Protein AF-H2XM19-F1 (afdb_monomer_lite)

InterPro domains:
  IPR018486 Hemopexin, conserved site [PS00024] (32-47)
  IPR018487 Hemopexin-like repeats [PF00045] (43-85)
  IPR018487 Hemopexin-like repeats [PS51642] (40-86)
  IPR018487 Hemopexin-like repeats [SM00120] (1-41)
  IPR018487 Hemopexin-like repeats [SM00120] (43-86)
  IPR036375 Hemopexin-like domain superfamily [G3DSA:2.110.10.10] (1-111)
  IPR036375 Hemopexin-like domain superfamily [SSF50923] (5-111)

Sequence (111 aa):
MLKFGDEIFIFLESQFWRWNIVTGSKSGPYPINSQWPDLPDSIDAVYRKPNDGPLVFFKGTRYWMFSGERLMAGYPKQVSTLGLPADANFKMDAALNWLRSKNRKRTYFFV

pLDDT: mean 89.28, std 9.4, range [58.78, 97.81]

Organism: Ciona intestinalis (NCBI:txid7719)

Radius of gyration: 14.06 Å; chains: 1; bounding box: 34×31×36 Å

Foldseek 3Di:
DEDAPQWDWDFDQQFIKIARNVVRDIDDRDGPCVQQVPDPSGFQEWYADPPNHWIWTHDQQWIWTGPRNHTDPPDTDGCVVVVDDRDRPGGWNYWYWDPPDPPDIDIDTDD

Secondary structure (DSSP, 8-state):
-EEETTEEEEEETTEEEEEETTT--EEEEEEHHHH-TTS-S--SEEEEPTTT--EEEEETTEEEEEETTEEPTT-SEEGGGGT----TT---SEEEEEEEETTEEEEEEE-

Structure (mmCIF, N/CA/C/O backbone):
data_AF-H2XM19-F1
#
_entry.id   AF-H2XM19-F1
#
loop_
_atom_site.group_PDB
_atom_site.id
_atom_site.type_symbol
_atom_site.label_atom_id
_atom_site.label_alt_id
_atom_site.label_comp_id
_atom_site.label_asym_id
_atom_site.label_entity_id
_atom_site.label_seq_id
_atom_site.pdbx_PDB_ins_code
_atom_site.Cartn_x
_atom_site.Cartn_y
_atom_site.Cartn_z
_atom_site.occupancy
_atom_site.B_iso_or_equiv
_atom_site.auth_seq_id
_atom_site.auth_comp_id
_atom_site.auth_asym_id
_atom_site.auth_atom_id
_atom_site.pdbx_PDB_model_num
ATOM 1 N N . MET A 1 1 ? -0.728 4.943 -6.748 1.00 79.88 1 MET A N 1
ATOM 2 C CA . MET A 1 1 ? 0.584 4.769 -7.415 1.00 79.88 1 MET A CA 1
ATOM 3 C C . MET A 1 1 ? 1.682 4.782 -6.356 1.00 79.88 1 MET A C 1
ATOM 5 O O . MET A 1 1 ? 1.619 5.625 -5.472 1.00 79.88 1 MET A O 1
ATOM 9 N N . LEU A 1 2 ? 2.658 3.874 -6.421 1.00 86.38 2 LEU A N 1
ATOM 10 C CA . LEU A 1 2 ? 3.749 3.709 -5.448 1.00 86.38 2 LEU A CA 1
ATOM 11 C C . LEU A 1 2 ? 5.094 3.643 -6.181 1.00 86.38 2 LEU A C 1
ATOM 13 O O . LEU A 1 2 ? 5.216 2.881 -7.129 1.00 86.38 2 LEU A O 1
ATOM 17 N N . LYS A 1 3 ? 6.120 4.368 -5.721 1.00 83.94 3 LYS A N 1
ATOM 18 C CA . LYS A 1 3 ? 7.502 4.207 -6.212 1.00 83.94 3 LYS A CA 1
ATOM 19 C C . LYS A 1 3 ? 8.297 3.289 -5.278 1.00 83.94 3 LYS A C 1
ATOM 21 O O . LYS A 1 3 ? 8.369 3.560 -4.076 1.00 83.94 3 LYS A O 1
ATOM 26 N N . PHE A 1 4 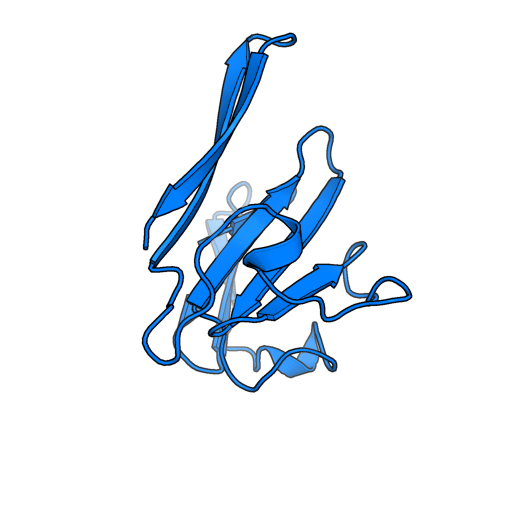? 8.943 2.263 -5.824 1.00 83.94 4 PHE A N 1
ATOM 27 C CA . PHE A 1 4 ? 9.812 1.339 -5.093 1.00 83.94 4 PHE A CA 1
ATOM 28 C C . PHE A 1 4 ? 11.036 0.998 -5.953 1.00 83.94 4 PHE A C 1
ATOM 30 O O . PHE A 1 4 ? 10.902 0.401 -7.013 1.00 83.94 4 PHE A O 1
ATOM 37 N N . GLY A 1 5 ? 12.228 1.432 -5.531 1.00 85.38 5 GLY A N 1
ATOM 38 C CA . GLY A 1 5 ? 13.423 1.355 -6.379 1.00 85.38 5 G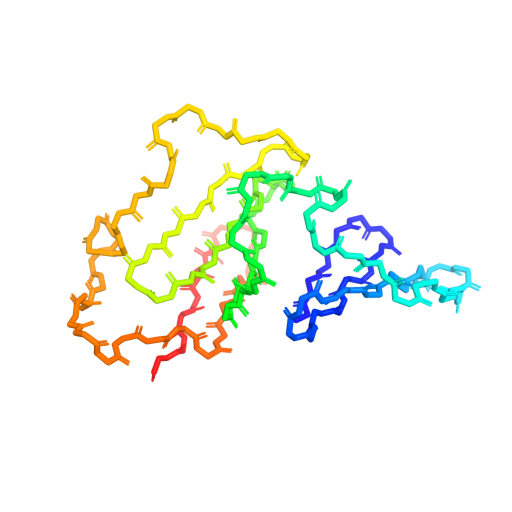LY A CA 1
ATOM 39 C C . GLY A 1 5 ? 13.215 2.077 -7.717 1.00 85.38 5 GLY A C 1
ATOM 40 O O . GLY A 1 5 ? 12.755 3.227 -7.731 1.00 85.38 5 GLY A O 1
ATOM 41 N N . ASP A 1 6 ? 13.508 1.376 -8.810 1.00 90.75 6 ASP A N 1
ATOM 42 C CA . ASP A 1 6 ? 13.349 1.829 -10.200 1.00 90.75 6 ASP A CA 1
ATOM 43 C C . ASP A 1 6 ? 11.990 1.458 -10.805 1.00 90.75 6 ASP A C 1
ATOM 45 O O . ASP A 1 6 ? 11.794 1.538 -12.018 1.00 90.75 6 ASP A O 1
ATOM 49 N N . GLU A 1 7 ? 11.033 1.060 -9.970 1.00 91.38 7 GLU A N 1
ATOM 50 C CA . GLU A 1 7 ? 9.694 0.688 -10.401 1.00 91.38 7 GLU A CA 1
ATOM 51 C C . GLU A 1 7 ? 8.629 1.620 -9.821 1.00 91.38 7 GLU A C 1
ATOM 53 O O . GLU A 1 7 ? 8.686 2.080 -8.673 1.00 91.38 7 GLU A O 1
ATOM 58 N N . ILE A 1 8 ? 7.619 1.877 -10.643 1.00 93.38 8 ILE A N 1
ATOM 59 C CA . ILE A 1 8 ? 6.347 2.458 -10.250 1.00 93.38 8 ILE A CA 1
ATOM 60 C C . ILE A 1 8 ? 5.289 1.360 -10.312 1.00 93.38 8 ILE A C 1
ATOM 62 O O . ILE A 1 8 ? 5.089 0.733 -11.348 1.00 93.38 8 ILE A O 1
ATOM 66 N N . PHE A 1 9 ? 4.576 1.179 -9.210 1.00 94.06 9 PHE A N 1
ATOM 67 C CA . PHE A 1 9 ? 3.433 0.291 -9.091 1.00 94.06 9 PHE A CA 1
ATOM 68 C C . PHE A 1 9 ? 2.147 1.109 -9.210 1.00 94.06 9 PHE A C 1
ATOM 70 O O . PHE A 1 9 ? 1.931 2.084 -8.475 1.00 94.06 9 PHE A O 1
ATOM 77 N N . ILE A 1 10 ? 1.285 0.721 -10.139 1.00 94.62 10 ILE A N 1
ATOM 78 C CA . ILE A 1 10 ? -0.031 1.329 -10.355 1.00 94.62 10 ILE A CA 1
ATOM 79 C C . ILE A 1 10 ? -1.063 0.287 -9.955 1.00 94.62 10 ILE A C 1
ATOM 81 O O . ILE A 1 10 ? -1.003 -0.822 -10.460 1.00 94.62 10 ILE A O 1
ATOM 85 N N . PHE A 1 11 ? -1.974 0.636 -9.050 1.00 94.38 11 PHE A N 1
ATOM 86 C CA . PHE A 1 11 ? -2.988 -0.269 -8.512 1.00 94.38 11 PHE A CA 1
ATOM 87 C C . PHE A 1 11 ? -4.361 0.180 -8.999 1.00 94.38 11 PHE A C 1
ATOM 89 O O . PHE A 1 11 ? -4.657 1.377 -8.935 1.00 94.38 11 PHE A O 1
ATOM 96 N N . LEU A 1 12 ? -5.171 -0.764 -9.468 1.00 93.00 12 LEU A N 1
ATOM 97 C CA . LEU A 1 12 ? -6.568 -0.552 -9.830 1.00 93.00 12 LEU A CA 1
ATOM 98 C C . LEU A 1 12 ? -7.356 -1.801 -9.446 1.00 93.00 12 LEU A C 1
ATOM 100 O O . LEU A 1 12 ? -7.03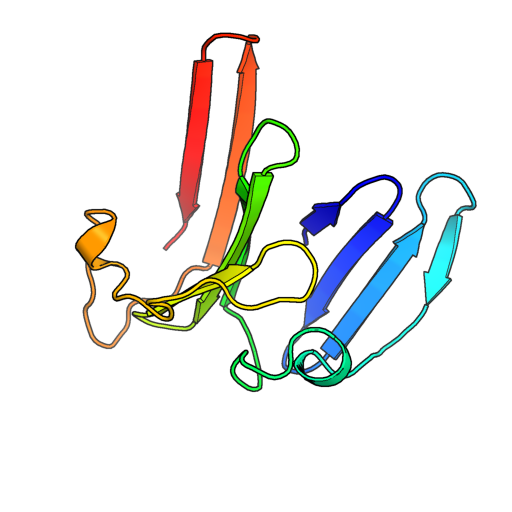4 -2.894 -9.906 1.00 93.00 12 LEU A O 1
ATOM 104 N N . GLU A 1 13 ? -8.382 -1.624 -8.616 1.00 92.25 13 GLU A N 1
ATOM 105 C CA . GLU A 1 13 ? -9.202 -2.726 -8.105 1.00 92.25 13 GLU A CA 1
ATOM 106 C C . GLU A 1 13 ? -8.328 -3.844 -7.510 1.00 92.25 13 GLU A C 1
ATOM 108 O O . GLU A 1 13 ? -7.589 -3.585 -6.558 1.00 92.25 13 GLU A O 1
ATOM 113 N N . SER A 1 14 ? -8.398 -5.056 -8.068 1.00 95.00 14 SER A N 1
ATOM 114 C CA . SER A 1 14 ? -7.628 -6.228 -7.644 1.00 95.00 14 SER A CA 1
ATOM 115 C C . SER A 1 14 ? -6.338 -6.467 -8.402 1.00 95.00 14 SER A C 1
ATOM 117 O O . SER A 1 14 ? -5.680 -7.498 -8.226 1.00 95.00 14 SER A O 1
ATOM 119 N N . GLN A 1 15 ? -5.946 -5.504 -9.227 1.00 96.81 15 GLN A N 1
ATOM 120 C CA . GLN A 1 15 ? -4.822 -5.629 -10.129 1.00 96.81 15 GLN A CA 1
ATOM 121 C C . GLN A 1 15 ? -3.783 -4.540 -9.908 1.00 96.81 15 GLN A C 1
ATOM 123 O O . GLN A 1 15 ? -4.057 -3.446 -9.404 1.00 96.81 15 GLN A O 1
ATOM 128 N N . PHE A 1 16 ? -2.562 -4.837 -10.337 1.00 96.50 16 PHE A N 1
ATOM 129 C CA . PHE A 1 16 ? -1.512 -3.844 -10.431 1.00 96.50 16 PHE A CA 1
ATOM 130 C C . PHE A 1 16 ? -0.619 -4.038 -11.659 1.00 96.50 16 PHE A C 1
ATOM 132 O O . PHE A 1 16 ? -0.485 -5.132 -12.206 1.00 96.50 16 PHE A O 1
ATOM 139 N N . TRP A 1 17 ? 0.024 -2.948 -12.066 1.00 96.81 17 TRP A N 1
ATOM 140 C CA . TRP A 1 17 ? 1.030 -2.897 -13.124 1.00 96.81 17 TRP A CA 1
ATOM 141 C C . TRP A 1 17 ? 2.350 -2.419 -12.543 1.00 96.81 17 TRP A C 1
ATOM 143 O O . TRP A 1 17 ? 2.363 -1.600 -11.618 1.00 96.81 17 TRP A O 1
ATOM 153 N N . ARG A 1 18 ? 3.453 -2.879 -13.133 1.00 95.75 18 ARG A N 1
ATOM 154 C CA . ARG A 1 18 ? 4.796 -2.364 -12.853 1.00 95.75 18 ARG A CA 1
ATOM 155 C C . ARG A 1 18 ? 5.289 -1.585 -14.055 1.00 95.75 18 ARG A C 1
ATOM 157 O O . ARG A 1 18 ? 5.208 -2.056 -15.189 1.00 95.75 18 ARG A O 1
ATOM 164 N N . TRP A 1 19 ? 5.826 -0.407 -13.799 1.00 96.38 19 TRP A N 1
ATOM 165 C CA . TRP A 1 19 ? 6.528 0.393 -14.784 1.00 96.38 19 TRP A CA 1
ATOM 166 C C . TRP A 1 19 ? 7.952 0.624 -14.301 1.00 96.38 19 TRP A C 1
ATOM 168 O O . TRP A 1 19 ? 8.176 1.345 -13.330 1.00 96.38 19 TRP A O 1
ATOM 178 N N . ASN A 1 20 ? 8.914 0.013 -14.983 1.00 95.62 20 ASN A N 1
ATOM 179 C CA . ASN A 1 20 ? 10.321 0.265 -14.742 1.00 95.62 20 ASN A CA 1
ATOM 180 C C . ASN A 1 20 ? 10.704 1.602 -15.394 1.00 95.62 20 ASN A C 1
ATOM 182 O O . ASN A 1 20 ? 10.656 1.748 -16.617 1.00 95.62 20 ASN A O 1
ATOM 186 N N . ILE A 1 21 ? 11.069 2.591 -14.580 1.00 94.12 21 ILE A N 1
ATOM 187 C CA . ILE A 1 21 ? 11.311 3.962 -15.053 1.00 94.12 21 ILE A CA 1
ATOM 188 C C . ILE A 1 21 ? 12.671 4.133 -15.734 1.00 94.12 21 ILE A C 1
ATOM 190 O O . ILE A 1 21 ? 12.856 5.101 -16.464 1.00 94.12 21 ILE A O 1
ATOM 194 N N . VAL A 1 22 ? 13.607 3.204 -15.517 1.00 94.19 22 VAL A N 1
ATOM 195 C CA . VAL A 1 22 ? 14.942 3.237 -16.133 1.00 94.19 22 VAL A CA 1
ATOM 196 C C . VAL A 1 22 ? 14.894 2.678 -17.556 1.00 94.19 22 VAL A C 1
ATOM 198 O O . VAL A 1 22 ? 15.429 3.280 -18.479 1.00 94.19 22 VAL A O 1
ATOM 201 N N . THR A 1 23 ? 14.222 1.543 -17.748 1.00 96.00 23 THR A N 1
ATOM 202 C CA . THR A 1 23 ? 14.097 0.868 -19.054 1.00 96.00 23 THR A CA 1
ATOM 203 C C . THR A 1 23 ? 12.873 1.321 -19.850 1.00 96.00 23 THR A C 1
ATOM 205 O O . THR A 1 23 ? 12.779 1.050 -21.043 1.00 96.00 23 THR A O 1
ATOM 208 N N . GLY A 1 24 ? 11.897 1.958 -19.196 1.00 94.12 24 GLY A N 1
ATOM 209 C CA . GLY A 1 24 ? 10.600 2.293 -19.785 1.00 94.12 24 GLY A CA 1
ATOM 210 C C . GLY A 1 24 ? 9.637 1.106 -19.912 1.00 94.12 24 GLY A C 1
ATOM 211 O O . GLY A 1 24 ? 8.500 1.299 -20.349 1.00 94.12 24 GLY A O 1
ATOM 212 N N . SER A 1 25 ? 10.053 -0.106 -19.529 1.00 96.25 25 SER A N 1
ATOM 213 C CA . SER A 1 25 ? 9.240 -1.315 -19.676 1.00 96.25 25 SER A CA 1
ATOM 214 C C . SER A 1 25 ? 8.029 -1.317 -18.739 1.00 96.25 25 SER A C 1
ATOM 216 O O . SER A 1 25 ? 8.095 -0.881 -17.588 1.00 96.25 25 SER A O 1
ATOM 218 N N . LYS A 1 26 ? 6.898 -1.813 -19.248 1.00 96.31 26 LYS A N 1
ATOM 219 C CA . LYS A 1 26 ? 5.630 -1.935 -18.519 1.00 96.31 26 LYS A CA 1
ATOM 220 C C . LYS A 1 26 ? 5.209 -3.396 -18.491 1.00 96.31 26 LYS A C 1
ATOM 222 O O . LYS A 1 26 ? 5.354 -4.091 -19.494 1.00 96.31 26 LYS A O 1
ATOM 227 N N . SER A 1 27 ? 4.679 -3.849 -17.365 1.00 96.75 27 SER A N 1
ATOM 228 C CA . SER A 1 27 ? 4.216 -5.225 -17.183 1.00 96.75 27 SER A CA 1
ATOM 229 C C . SER A 1 27 ? 2.948 -5.284 -16.327 1.00 96.75 27 SER A C 1
ATOM 231 O O . SER A 1 27 ? 2.669 -4.360 -15.557 1.00 96.75 27 SER A O 1
ATOM 233 N N . GLY A 1 28 ? 2.168 -6.355 -16.493 1.00 95.25 28 GLY A N 1
ATOM 234 C CA . GLY A 1 28 ? 0.863 -6.560 -15.857 1.00 95.25 28 GLY A CA 1
ATOM 235 C C . GLY A 1 28 ? -0.308 -6.600 -16.857 1.00 95.25 28 GLY A C 1
ATOM 236 O O . GLY A 1 28 ? -0.073 -6.563 -18.067 1.00 95.25 28 GLY A O 1
ATOM 237 N N . PRO A 1 29 ? -1.562 -6.654 -16.367 1.00 96.12 29 PRO A N 1
ATOM 238 C CA . PRO A 1 29 ? -1.926 -6.643 -14.949 1.00 96.12 29 PRO A CA 1
ATOM 239 C C . PRO A 1 29 ? -1.546 -7.930 -14.215 1.00 96.12 29 PRO A C 1
ATOM 241 O O . PRO A 1 29 ? -1.590 -9.022 -14.777 1.00 96.12 29 PRO A O 1
ATOM 244 N N . TYR A 1 30 ? -1.222 -7.789 -12.935 1.00 96.69 30 TYR A N 1
ATOM 245 C CA . TYR A 1 30 ? -1.024 -8.888 -11.995 1.00 96.69 30 TYR A CA 1
ATOM 246 C C . TYR A 1 30 ? -2.047 -8.790 -10.860 1.00 96.69 30 TYR A C 1
ATOM 248 O O . TYR A 1 30 ? -2.344 -7.672 -10.435 1.00 96.69 30 TYR A O 1
ATOM 256 N N . PRO A 1 31 ? -2.566 -9.910 -10.327 1.00 96.25 31 PRO A N 1
ATOM 257 C CA . PRO A 1 31 ? -3.384 -9.881 -9.118 1.00 96.25 31 PRO A CA 1
ATOM 258 C C . PRO A 1 31 ? -2.583 -9.330 -7.933 1.00 96.25 31 PRO A C 1
ATOM 260 O O . PRO A 1 31 ? -1.455 -9.761 -7.711 1.00 96.25 31 PRO A O 1
ATOM 263 N N . ILE A 1 32 ? -3.150 -8.431 -7.127 1.00 95.56 32 ILE A N 1
ATOM 264 C CA . ILE A 1 32 ? -2.461 -7.876 -5.941 1.00 95.56 32 ILE A CA 1
ATOM 265 C C . ILE A 1 32 ? -1.973 -9.005 -5.017 1.00 95.56 32 ILE A C 1
ATOM 267 O O . ILE A 1 32 ? -0.815 -9.018 -4.591 1.00 95.56 32 ILE A O 1
ATOM 271 N N . ASN A 1 33 ? -2.826 -10.003 -4.793 1.00 95.06 33 ASN A N 1
ATOM 272 C CA . ASN A 1 33 ? -2.555 -11.156 -3.940 1.00 95.06 33 ASN A CA 1
ATOM 273 C C . ASN A 1 33 ? -1.471 -12.098 -4.481 1.00 95.06 33 ASN A C 1
ATOM 275 O O . ASN A 1 33 ? -0.971 -12.925 -3.724 1.00 95.06 33 ASN A O 1
ATOM 279 N N . SER A 1 34 ? -1.065 -11.983 -5.754 1.00 95.31 34 SER A N 1
ATOM 280 C CA . SER A 1 34 ? 0.062 -12.776 -6.262 1.00 95.31 34 SER A CA 1
ATOM 281 C C . SER A 1 34 ? 1.400 -12.300 -5.697 1.00 95.31 34 SER A C 1
ATOM 283 O O . SER A 1 34 ? 2.351 -13.073 -5.673 1.00 95.31 34 SER A O 1
ATOM 285 N N . GLN A 1 35 ? 1.487 -11.032 -5.280 1.00 94.31 35 GLN A N 1
ATOM 286 C CA . GLN A 1 35 ? 2.695 -10.445 -4.698 1.00 94.31 35 GLN A CA 1
ATOM 287 C C . GLN A 1 35 ? 2.544 -10.156 -3.198 1.00 94.31 35 GLN A C 1
ATOM 289 O O . GLN A 1 35 ? 3.505 -10.275 -2.443 1.00 94.31 35 GLN A O 1
ATOM 294 N N . TRP A 1 36 ? 1.338 -9.812 -2.752 1.00 95.81 36 TRP A N 1
ATOM 295 C CA . TRP A 1 36 ? 1.027 -9.561 -1.347 1.00 95.81 36 TRP A CA 1
ATOM 296 C C . TRP A 1 36 ? -0.179 -10.412 -0.932 1.00 95.81 36 TRP A C 1
ATOM 298 O O . TRP A 1 36 ? -1.298 -9.899 -0.882 1.00 95.81 36 TRP A O 1
ATOM 308 N N . PRO A 1 37 ? 0.017 -11.715 -0.660 1.00 95.81 37 PRO A N 1
ATOM 309 C CA . PRO A 1 37 ? -1.080 -12.666 -0.464 1.00 95.81 37 PRO A CA 1
ATOM 310 C C . PRO A 1 37 ? -1.976 -12.333 0.733 1.00 95.81 37 PRO A C 1
ATOM 312 O O . PRO A 1 37 ? -3.161 -12.650 0.704 1.00 95.81 37 PRO A O 1
ATOM 315 N N . ASP A 1 38 ? -1.438 -11.651 1.750 1.00 96.94 38 ASP A N 1
ATOM 316 C CA . ASP A 1 38 ? -2.183 -11.254 2.951 1.00 96.94 38 ASP A CA 1
ATOM 317 C C . ASP A 1 38 ? -2.979 -9.939 2.802 1.00 96.94 38 ASP A C 1
ATOM 319 O O . ASP A 1 38 ? -3.586 -9.467 3.774 1.00 96.94 38 ASP A O 1
ATOM 323 N N . LEU A 1 39 ? -2.944 -9.296 1.627 1.00 96.62 39 LEU A N 1
ATOM 324 C CA . LEU A 1 39 ? -3.790 -8.136 1.349 1.00 96.62 39 LEU A CA 1
ATOM 325 C C . LEU A 1 39 ? -5.227 -8.564 1.012 1.00 96.62 39 LEU A C 1
ATOM 327 O O . LEU A 1 39 ? -5.455 -9.655 0.497 1.00 96.62 39 LEU A O 1
ATOM 331 N N . PRO A 1 40 ? -6.216 -7.696 1.267 1.00 95.25 40 PRO A N 1
ATOM 332 C CA . PRO A 1 40 ? -7.537 -7.852 0.671 1.00 95.25 40 PRO A CA 1
ATOM 333 C C . PRO A 1 40 ? -7.465 -7.737 -0.858 1.00 95.25 40 PRO A C 1
ATOM 335 O O . PRO A 1 40 ? -6.511 -7.176 -1.399 1.00 95.25 40 PRO A O 1
ATOM 338 N N . ASP A 1 41 ? -8.531 -8.170 -1.534 1.00 93.25 41 ASP A N 1
ATOM 339 C CA . ASP A 1 41 ? -8.633 -8.162 -3.001 1.00 93.25 41 ASP A CA 1
ATOM 340 C C . ASP A 1 41 ? -8.441 -6.784 -3.630 1.00 93.25 41 ASP A C 1
ATOM 342 O O . ASP A 1 41 ? -8.253 -6.697 -4.825 1.00 93.25 41 ASP A O 1
ATOM 346 N N . SER A 1 42 ? -8.534 -5.689 -2.878 1.00 95.00 42 SER A N 1
ATOM 347 C CA . SER A 1 42 ? -8.216 -4.348 -3.368 1.00 95.00 42 SER A CA 1
ATOM 348 C C . SER A 1 42 ? -7.722 -3.467 -2.236 1.00 95.00 42 SER A C 1
ATOM 350 O O . SER A 1 42 ? -8.045 -3.686 -1.067 1.00 95.00 42 SER A O 1
ATOM 352 N N . ILE A 1 43 ? -6.995 -2.416 -2.593 1.00 95.44 43 ILE A N 1
ATOM 353 C CA . ILE A 1 43 ? -6.497 -1.403 -1.662 1.00 95.44 43 ILE A CA 1
ATOM 354 C C . ILE A 1 43 ? -7.068 -0.036 -2.022 1.00 95.44 43 ILE A C 1
ATOM 356 O O . ILE A 1 43 ? -7.401 0.217 -3.178 1.00 95.44 43 ILE A O 1
ATOM 360 N N . ASP A 1 44 ? -7.150 0.850 -1.038 1.00 94.44 44 ASP A N 1
ATOM 361 C CA . ASP A 1 44 ? -7.577 2.230 -1.266 1.00 94.44 44 ASP A CA 1
ATOM 362 C C . ASP A 1 44 ? -6.357 3.140 -1.471 1.00 94.44 44 ASP A C 1
ATOM 364 O O . ASP A 1 44 ? -6.319 3.949 -2.393 1.00 94.44 44 ASP A O 1
ATOM 368 N N . ALA A 1 45 ? -5.294 2.926 -0.688 1.00 93.75 45 ALA A N 1
ATOM 369 C CA . ALA A 1 45 ? -4.041 3.655 -0.835 1.00 93.75 45 ALA A CA 1
ATOM 370 C C . ALA A 1 45 ? -2.826 2.814 -0.435 1.00 93.75 45 ALA A C 1
ATOM 372 O O . ALA A 1 45 ? -2.914 1.866 0.347 1.00 93.75 45 ALA A O 1
ATOM 373 N N . VAL A 1 46 ? -1.655 3.210 -0.930 1.00 94.56 46 VAL A N 1
ATOM 374 C CA . VAL A 1 46 ? -0.369 2.640 -0.530 1.00 94.56 46 VAL A CA 1
ATOM 375 C C . VAL A 1 46 ? 0.712 3.708 -0.549 1.00 94.56 46 VAL A C 1
ATOM 377 O O . VAL A 1 46 ? 0.760 4.541 -1.453 1.00 94.56 46 VAL A O 1
ATOM 380 N N . TYR A 1 47 ? 1.614 3.658 0.427 1.00 91.56 47 TYR A N 1
ATOM 381 C CA . TYR A 1 47 ? 2.838 4.450 0.406 1.00 91.56 47 TYR A CA 1
ATOM 382 C C . TYR A 1 47 ? 4.016 3.670 0.984 1.00 91.56 47 TYR A C 1
ATOM 384 O O . TYR A 1 47 ? 3.854 2.673 1.687 1.00 91.56 47 TYR A O 1
ATOM 392 N N . ARG A 1 48 ? 5.227 4.153 0.707 1.00 89.44 48 ARG A N 1
ATOM 393 C CA . ARG A 1 48 ? 6.450 3.645 1.326 1.00 89.44 48 ARG A CA 1
ATOM 394 C C . ARG A 1 48 ? 6.865 4.551 2.474 1.00 89.44 48 ARG A C 1
ATOM 396 O O . ARG A 1 48 ? 6.943 5.772 2.302 1.00 89.44 48 ARG A O 1
ATOM 403 N N . LYS A 1 49 ? 7.176 3.975 3.638 1.00 88.00 49 LYS A N 1
ATOM 404 C CA . LYS A 1 49 ? 7.829 4.745 4.704 1.00 88.00 49 L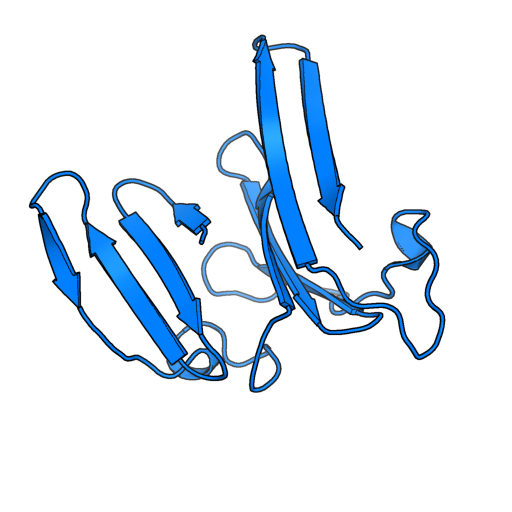YS A CA 1
ATOM 405 C C . LYS A 1 49 ? 9.211 5.240 4.236 1.00 88.00 49 LYS A C 1
ATOM 407 O O . LYS A 1 49 ? 9.854 4.580 3.425 1.00 88.00 49 LYS A O 1
ATOM 412 N N . PRO A 1 50 ? 9.696 6.388 4.742 1.00 84.62 50 PRO A N 1
ATOM 413 C CA . PRO A 1 50 ? 11.011 6.910 4.370 1.00 84.62 50 PRO A CA 1
ATOM 414 C C . PRO A 1 50 ? 12.167 5.933 4.616 1.00 84.62 50 PRO A C 1
ATOM 416 O O . PRO A 1 50 ? 12.029 4.998 5.401 1.00 84.62 50 PRO A O 1
ATOM 419 N N . ASN A 1 51 ? 13.337 6.243 4.040 1.00 82.19 51 ASN A N 1
ATOM 420 C CA . ASN A 1 51 ? 14.587 5.480 4.201 1.00 82.19 51 ASN A CA 1
ATOM 421 C C . ASN A 1 51 ? 14.454 4.022 3.760 1.00 82.19 51 ASN A C 1
ATOM 423 O O . ASN A 1 51 ? 14.824 3.117 4.499 1.00 82.19 51 ASN A O 1
ATOM 427 N N . ASP A 1 52 ? 13.852 3.811 2.591 1.00 78.75 52 ASP A N 1
ATOM 428 C CA . ASP A 1 52 ? 13.610 2.474 2.056 1.00 78.75 52 ASP A CA 1
ATOM 429 C C . ASP A 1 52 ? 12.819 1.549 2.996 1.00 78.75 52 ASP A C 1
ATOM 431 O O . ASP A 1 52 ? 12.866 0.327 2.867 1.00 78.75 52 ASP A O 1
ATOM 435 N N . GLY A 1 53 ? 12.036 2.151 3.896 1.00 87.50 53 GLY A N 1
ATOM 436 C CA . GLY A 1 53 ? 11.236 1.460 4.891 1.00 87.50 53 GLY A CA 1
ATOM 437 C C . GLY A 1 53 ? 10.079 0.645 4.303 1.00 87.50 53 GLY A C 1
ATOM 438 O O . GLY A 1 53 ? 9.913 0.550 3.079 1.00 87.50 53 GLY A O 1
ATOM 439 N N . PRO A 1 54 ? 9.253 0.057 5.186 1.00 93.50 54 PRO A N 1
ATOM 440 C CA . PRO A 1 54 ? 8.195 -0.849 4.776 1.00 93.50 54 PRO A CA 1
ATOM 441 C C . PRO A 1 54 ? 7.127 -0.152 3.930 1.00 93.50 54 PRO A C 1
ATOM 443 O O . PRO A 1 54 ? 6.896 1.062 4.037 1.00 93.50 54 PRO A O 1
ATOM 446 N N . LEU A 1 55 ? 6.454 -0.958 3.118 1.00 94.38 55 LEU A N 1
ATOM 447 C CA . LEU A 1 55 ? 5.236 -0.582 2.418 1.00 94.38 55 LEU A CA 1
ATOM 448 C C . LEU A 1 55 ? 4.076 -0.568 3.406 1.00 94.38 55 LEU A C 1
ATOM 450 O O . LEU A 1 55 ? 3.990 -1.422 4.288 1.00 94.38 55 LEU A O 1
ATOM 454 N N . VAL A 1 56 ? 3.191 0.409 3.264 1.00 95.06 56 VAL A N 1
ATOM 455 C CA . VAL A 1 56 ? 1.998 0.550 4.090 1.00 95.06 56 VAL A CA 1
ATOM 456 C C . VAL A 1 56 ? 0.794 0.648 3.171 1.00 95.06 56 VAL A C 1
ATOM 458 O O . VAL A 1 56 ? 0.692 1.601 2.399 1.00 95.06 56 VAL A O 1
ATOM 461 N N . PHE A 1 57 ? -0.093 -0.335 3.265 1.00 96.31 57 PHE A N 1
ATOM 462 C CA . PHE A 1 57 ? -1.308 -0.448 2.462 1.00 96.31 57 PHE A CA 1
ATOM 463 C C . PHE A 1 57 ? -2.529 -0.144 3.324 1.00 96.31 57 PHE A C 1
ATOM 465 O O . PHE A 1 57 ? -2.571 -0.562 4.479 1.00 96.31 57 PHE A O 1
ATOM 472 N N . PHE A 1 58 ? -3.523 0.536 2.762 1.00 95.19 58 PHE A N 1
ATOM 473 C CA . PHE A 1 58 ? -4.779 0.882 3.425 1.00 95.19 58 PHE A CA 1
ATOM 474 C C . PHE A 1 58 ? -5.960 0.233 2.714 1.00 95.19 58 PHE A C 1
ATOM 476 O O . PHE A 1 58 ? -6.017 0.237 1.482 1.00 95.19 58 PHE A O 1
ATOM 483 N N . LYS A 1 59 ? -6.908 -0.278 3.500 1.00 95.00 59 LYS A N 1
ATOM 484 C CA . LYS A 1 59 ? -8.227 -0.700 3.031 1.00 95.00 59 LYS A CA 1
ATOM 485 C C . LYS A 1 59 ? -9.263 -0.463 4.125 1.00 95.00 59 LYS A C 1
ATOM 487 O O . LYS A 1 59 ? -9.177 -1.067 5.199 1.00 95.00 59 LYS A O 1
ATOM 492 N N . GLY A 1 60 ? -10.233 0.403 3.848 1.00 93.50 60 GLY A N 1
ATOM 493 C CA . GLY A 1 60 ? -11.221 0.869 4.814 1.00 93.50 60 GLY A CA 1
ATOM 494 C C . GLY A 1 60 ? -10.551 1.365 6.096 1.00 93.50 60 GLY A C 1
ATOM 495 O O . GLY A 1 60 ? -9.577 2.117 6.069 1.00 93.50 60 GLY A O 1
ATOM 496 N N . THR A 1 61 ? -11.008 0.850 7.234 1.00 94.56 61 THR A N 1
ATOM 497 C CA . THR A 1 61 ? -10.493 1.195 8.568 1.00 94.56 61 THR A CA 1
ATOM 498 C C . THR A 1 61 ? -9.222 0.444 8.967 1.00 94.56 61 THR A C 1
ATOM 500 O O . THR A 1 61 ? -8.761 0.565 10.104 1.00 94.56 61 THR A O 1
ATOM 503 N N . ARG A 1 62 ? -8.610 -0.330 8.064 1.00 95.62 62 ARG A N 1
ATOM 504 C CA . ARG A 1 62 ? -7.421 -1.133 8.365 1.00 95.62 62 ARG A CA 1
ATOM 505 C C . ARG A 1 62 ? -6.231 -0.757 7.503 1.00 95.62 62 ARG A C 1
ATOM 507 O O . ARG A 1 62 ? -6.360 -0.277 6.378 1.00 95.62 62 ARG A O 1
ATOM 514 N N . TYR A 1 63 ? -5.051 -1.031 8.041 1.00 96.75 63 TYR A N 1
ATOM 515 C CA . TYR A 1 63 ? -3.811 -0.918 7.300 1.00 96.75 63 TYR A CA 1
ATOM 516 C C . TYR A 1 63 ? -2.871 -2.093 7.573 1.00 96.75 63 TYR A C 1
ATOM 518 O O . TYR A 1 63 ? -2.835 -2.654 8.674 1.00 96.75 63 TYR A O 1
ATOM 526 N N . TRP A 1 64 ? -2.094 -2.447 6.556 1.00 97.75 64 TRP A N 1
ATOM 527 C CA . TRP A 1 64 ? -1.101 -3.514 6.562 1.00 97.75 64 TRP A CA 1
ATOM 528 C C . TRP A 1 64 ? 0.282 -2.907 6.384 1.00 97.75 64 TRP A C 1
ATOM 530 O O . TRP A 1 64 ? 0.438 -1.875 5.730 1.00 97.75 64 TRP A O 1
ATOM 540 N N . MET A 1 65 ? 1.295 -3.559 6.945 1.00 97.38 65 MET A N 1
ATOM 541 C CA . MET A 1 65 ? 2.683 -3.144 6.792 1.00 97.38 65 MET A CA 1
ATOM 542 C C . MET A 1 65 ? 3.517 -4.315 6.298 1.00 97.38 65 MET A C 1
ATOM 544 O O . MET A 1 65 ? 3.513 -5.378 6.915 1.00 97.38 65 MET A O 1
ATOM 548 N N . PHE A 1 66 ? 4.232 -4.108 5.199 1.00 96.25 66 PHE A N 1
ATOM 549 C CA . PHE A 1 66 ? 5.011 -5.137 4.526 1.00 96.25 66 PHE A CA 1
ATOM 550 C C . PHE A 1 66 ? 6.482 -4.747 4.439 1.00 96.25 66 PHE A C 1
ATOM 552 O O . PHE A 1 66 ? 6.823 -3.619 4.075 1.00 96.25 66 PHE A O 1
ATOM 559 N N . SER A 1 67 ? 7.360 -5.703 4.728 1.00 93.75 67 SER A N 1
ATOM 560 C CA . SER A 1 67 ? 8.784 -5.611 4.411 1.00 93.75 67 SER A CA 1
ATOM 561 C C . SER A 1 67 ? 9.017 -6.319 3.077 1.00 93.75 67 SER A C 1
ATOM 563 O O . SER A 1 67 ? 9.100 -7.546 3.030 1.00 93.75 67 SER A O 1
ATOM 565 N N . GLY A 1 68 ? 9.037 -5.548 1.986 1.00 90.25 68 GLY A N 1
ATOM 566 C CA . GLY A 1 68 ? 8.954 -6.097 0.630 1.00 90.25 68 GLY A CA 1
ATOM 567 C C . GLY A 1 68 ? 7.593 -6.758 0.398 1.00 90.25 68 GLY A C 1
ATOM 568 O O . GLY A 1 68 ? 6.573 -6.074 0.349 1.00 90.25 68 GLY A O 1
ATOM 569 N N . GLU A 1 69 ? 7.589 -8.085 0.301 1.00 92.75 69 GLU A N 1
ATOM 570 C CA . GLU A 1 69 ? 6.394 -8.917 0.075 1.00 92.75 69 GLU A CA 1
ATOM 571 C C . GLU A 1 69 ? 5.915 -9.626 1.350 1.00 92.75 69 GLU A C 1
ATOM 573 O O . GLU A 1 69 ? 4.840 -10.214 1.380 1.00 92.75 69 GLU A O 1
ATOM 578 N N . ARG A 1 70 ? 6.678 -9.529 2.448 1.00 95.62 70 ARG A N 1
ATOM 579 C CA . ARG A 1 70 ? 6.359 -10.204 3.710 1.00 95.62 70 ARG A CA 1
ATOM 580 C C . ARG A 1 70 ? 5.536 -9.318 4.639 1.00 95.62 70 ARG A C 1
ATOM 582 O O . ARG A 1 70 ? 6.004 -8.243 5.031 1.00 95.62 70 ARG A O 1
ATOM 589 N N . LEU A 1 71 ? 4.370 -9.805 5.066 1.00 97.56 71 LEU A N 1
ATOM 590 C CA . LEU A 1 71 ? 3.561 -9.147 6.089 1.00 97.56 71 LEU A CA 1
ATOM 591 C C . LEU A 1 71 ? 4.325 -9.086 7.421 1.00 97.56 71 LEU A C 1
ATOM 593 O O . LEU A 1 71 ? 4.900 -10.073 7.891 1.00 97.56 71 LEU A O 1
ATOM 597 N N . MET A 1 72 ? 4.346 -7.907 8.039 1.00 97.81 72 MET A N 1
ATOM 598 C CA . MET A 1 72 ? 4.954 -7.719 9.354 1.00 97.81 72 MET A CA 1
ATOM 599 C C . MET A 1 72 ? 4.037 -8.241 10.467 1.00 97.81 72 MET A C 1
ATOM 601 O O . MET A 1 72 ? 2.817 -8.109 10.403 1.00 97.81 72 MET A O 1
ATOM 605 N N . ALA A 1 73 ? 4.632 -8.785 11.531 1.00 97.50 73 ALA A N 1
ATOM 606 C CA . ALA A 1 73 ? 3.886 -9.306 12.673 1.00 97.50 73 ALA A CA 1
ATOM 607 C C . ALA A 1 73 ? 2.995 -8.232 13.328 1.00 97.50 73 ALA A C 1
ATOM 609 O O . ALA A 1 73 ? 3.397 -7.076 13.491 1.00 97.50 73 ALA A O 1
ATOM 610 N N . GLY A 1 74 ? 1.786 -8.633 13.731 1.00 96.56 74 GLY A N 1
ATOM 611 C CA . GLY A 1 74 ? 0.815 -7.750 14.382 1.00 96.56 74 GLY A CA 1
ATOM 612 C C . GLY A 1 74 ? 0.033 -6.836 13.433 1.00 96.56 74 GLY A C 1
ATOM 613 O O . GLY A 1 74 ? -0.581 -5.884 13.913 1.00 96.56 74 GLY A O 1
ATOM 614 N N . TYR A 1 75 ? 0.069 -7.094 12.121 1.00 97.50 75 TYR A N 1
ATOM 615 C CA . TYR A 1 75 ? -0.781 -6.454 11.113 1.00 97.50 75 TYR A CA 1
ATOM 616 C C . TYR A 1 75 ? -1.816 -7.448 10.557 1.00 97.50 75 TYR A C 1
ATOM 618 O O . TYR A 1 75 ? -1.543 -8.647 10.557 1.00 97.50 75 TYR A O 1
ATOM 626 N N . PRO A 1 76 ? -2.984 -6.975 10.076 1.00 97.50 76 PRO A N 1
ATOM 627 C CA . PRO A 1 76 ? -3.396 -5.571 9.974 1.00 97.50 76 PRO A CA 1
ATOM 628 C C . PRO A 1 76 ? -3.730 -4.906 11.312 1.00 97.50 76 PRO A C 1
ATOM 630 O O . PRO A 1 76 ? -4.075 -5.568 12.288 1.00 97.50 76 PRO A O 1
ATOM 633 N N . LYS A 1 77 ? -3.665 -3.571 11.335 1.00 97.06 77 LYS A N 1
ATOM 634 C CA . LYS A 1 77 ? -4.073 -2.732 12.473 1.00 97.06 77 LYS A CA 1
ATOM 635 C C . LYS A 1 77 ? -5.169 -1.753 12.068 1.00 97.06 77 LYS A C 1
ATOM 637 O O . LYS A 1 77 ? -5.340 -1.466 10.886 1.00 97.06 77 LYS A O 1
ATOM 642 N N . GLN A 1 78 ? -5.896 -1.242 13.058 1.00 95.50 78 GLN A N 1
ATOM 643 C CA . GLN A 1 78 ? -6.895 -0.189 12.867 1.00 95.50 78 GLN A CA 1
ATOM 644 C C . GLN A 1 78 ? -6.216 1.146 12.550 1.00 95.50 78 GLN A C 1
ATOM 646 O O . GLN A 1 78 ? -5.247 1.513 13.212 1.00 95.50 78 GLN A O 1
ATOM 651 N N . VAL A 1 79 ? -6.740 1.911 11.592 1.00 93.50 79 VAL A N 1
ATOM 652 C CA . VAL A 1 79 ? -6.219 3.254 11.258 1.00 93.50 79 VAL A CA 1
ATOM 653 C C . VAL A 1 79 ? -6.307 4.230 12.436 1.00 93.50 79 VAL A C 1
ATOM 655 O O . VAL A 1 79 ? -5.501 5.155 12.524 1.00 93.50 79 VAL A O 1
ATOM 658 N N . SER A 1 80 ? -7.187 3.970 13.407 1.00 92.62 80 SER A N 1
ATOM 659 C CA . SER A 1 80 ? -7.256 4.718 14.666 1.00 92.62 80 SER A CA 1
ATOM 660 C C . SER A 1 80 ? -5.964 4.662 15.482 1.00 92.62 80 SER A C 1
ATOM 662 O O . SER A 1 80 ? -5.653 5.619 16.190 1.00 92.62 80 SER A O 1
ATOM 664 N N . THR A 1 81 ? -5.130 3.625 15.326 1.00 93.62 81 THR A N 1
ATOM 665 C CA . THR A 1 81 ? -3.804 3.586 15.971 1.00 93.62 81 THR A CA 1
ATOM 666 C C . THR A 1 81 ? -2.823 4.601 15.376 1.00 93.62 81 THR A C 1
ATOM 668 O O . THR A 1 81 ? -1.750 4.811 15.935 1.00 93.62 81 THR A O 1
ATOM 671 N N . LEU A 1 82 ? -3.159 5.208 14.233 1.00 89.00 82 LEU A N 1
ATOM 672 C CA . LEU A 1 82 ? -2.427 6.317 13.614 1.00 89.00 82 LEU A CA 1
ATOM 673 C C . LEU A 1 82 ? -3.024 7.688 13.982 1.00 89.00 82 LEU A C 1
ATOM 675 O O . LEU A 1 82 ? -2.554 8.703 13.473 1.00 89.00 82 LEU A O 1
ATOM 679 N N . GLY A 1 83 ? -4.048 7.726 14.843 1.00 88.19 83 GLY A N 1
ATOM 680 C CA . GLY A 1 83 ? -4.777 8.945 15.200 1.00 88.19 83 GLY A CA 1
ATOM 681 C C . GLY A 1 83 ? -5.793 9.398 14.147 1.00 88.19 83 GLY A C 1
ATOM 682 O O . GLY A 1 83 ? -6.231 10.543 14.191 1.00 88.19 83 GLY A O 1
ATOM 683 N N . LEU A 1 84 ? -6.149 8.529 13.194 1.00 87.19 84 LEU A N 1
ATOM 684 C CA . LEU A 1 84 ? -7.154 8.814 12.169 1.00 87.19 84 LEU A CA 1
ATOM 685 C C . LEU A 1 84 ? -8.562 8.404 12.643 1.00 87.19 84 LEU A C 1
ATOM 687 O O . LEU A 1 84 ? -8.685 7.448 13.415 1.00 87.19 84 LEU A O 1
ATOM 691 N N . PRO A 1 85 ? -9.629 9.075 12.173 1.00 83.25 85 PRO A N 1
ATOM 692 C CA . PRO A 1 85 ? -10.995 8.587 12.343 1.00 83.25 85 PRO A CA 1
ATOM 693 C C . PRO A 1 85 ? -11.142 7.186 11.734 1.00 83.25 85 PRO A C 1
ATOM 695 O O . PRO A 1 85 ? -10.486 6.863 10.749 1.00 83.25 85 PRO A O 1
ATOM 698 N N . ALA A 1 86 ? -11.975 6.336 12.331 1.00 82.94 86 ALA A N 1
ATOM 699 C CA . ALA A 1 86 ? -12.193 4.961 11.873 1.00 82.94 86 ALA A CA 1
ATOM 700 C C . ALA A 1 86 ? -13.689 4.617 11.866 1.00 82.94 86 ALA A C 1
ATOM 702 O O . ALA A 1 86 ? -14.104 3.588 12.400 1.00 82.94 86 ALA A O 1
ATOM 703 N N . ASP A 1 87 ? -14.504 5.519 11.321 1.00 83.19 87 ASP A N 1
ATOM 704 C CA . ASP A 1 87 ? -15.922 5.251 11.093 1.00 83.19 87 ASP A CA 1
ATOM 705 C C . ASP A 1 87 ? -16.140 4.341 9.870 1.00 83.19 87 ASP A C 1
ATOM 707 O O . ASP A 1 87 ? -15.213 4.013 9.128 1.00 83.19 87 ASP A O 1
ATOM 711 N N . ALA A 1 88 ? -17.380 3.883 9.683 1.00 71.75 88 ALA A N 1
ATOM 712 C CA . ALA A 1 88 ? -17.723 2.897 8.660 1.00 71.75 88 ALA A CA 1
ATOM 713 C C . ALA A 1 88 ? -17.526 3.392 7.215 1.00 71.75 88 ALA A C 1
ATOM 715 O O . ALA A 1 88 ? -17.392 2.565 6.315 1.00 71.75 88 ALA A O 1
ATOM 716 N N . ASN A 1 89 ? -17.493 4.710 6.996 1.00 75.44 89 ASN A N 1
ATOM 717 C CA . ASN A 1 89 ? -17.316 5.305 5.672 1.00 75.44 89 ASN A CA 1
ATOM 718 C C . ASN A 1 89 ? -15.859 5.693 5.403 1.00 75.44 89 ASN A C 1
ATOM 720 O O . ASN A 1 89 ? -15.543 6.161 4.310 1.00 75.44 89 ASN A O 1
ATOM 724 N N . PHE A 1 90 ? -14.973 5.493 6.380 1.00 81.12 90 PHE A N 1
ATOM 725 C CA . PHE A 1 90 ? -13.580 5.867 6.262 1.00 81.12 90 PHE A CA 1
ATOM 726 C C . PHE A 1 90 ? -12.882 5.075 5.152 1.00 81.12 90 PHE A C 1
ATOM 728 O O . PHE A 1 90 ? -12.767 3.843 5.206 1.00 81.12 90 PHE A O 1
ATOM 735 N N . LYS A 1 91 ? -12.355 5.808 4.173 1.00 84.94 91 LYS A N 1
ATOM 736 C CA . LYS A 1 91 ? -11.572 5.286 3.059 1.00 84.94 91 LYS A CA 1
ATOM 737 C C . LYS A 1 91 ? -10.403 6.227 2.802 1.00 84.94 91 LYS A C 1
ATOM 739 O O . LYS A 1 91 ? -10.564 7.437 2.819 1.00 84.94 91 LYS A O 1
ATOM 744 N N . MET A 1 92 ? -9.222 5.668 2.565 1.00 87.06 92 MET A N 1
ATOM 745 C CA . MET A 1 92 ? -8.053 6.471 2.214 1.00 87.06 92 MET A CA 1
ATOM 746 C C . MET A 1 92 ? -8.027 6.714 0.702 1.00 87.06 92 MET A C 1
ATOM 748 O O . MET A 1 92 ? -7.816 5.768 -0.051 1.00 87.06 92 MET A O 1
ATOM 752 N N . ASP A 1 93 ? -8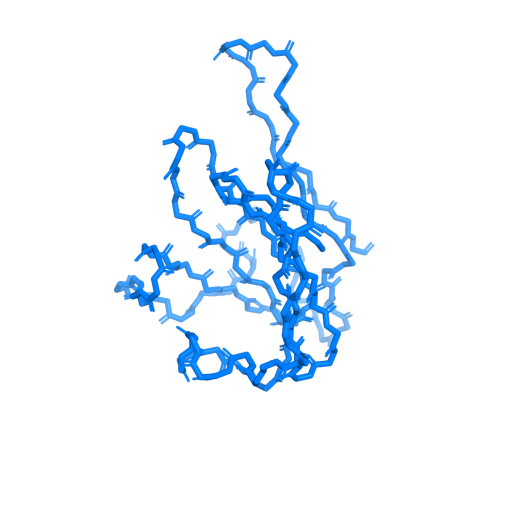.173 7.956 0.254 1.00 84.19 93 ASP A N 1
ATOM 753 C CA . ASP A 1 93 ? -8.055 8.320 -1.165 1.00 84.19 93 ASP A CA 1
ATOM 754 C C . ASP A 1 93 ? -6.603 8.272 -1.644 1.00 84.19 93 ASP A C 1
ATOM 756 O O . ASP A 1 93 ? -6.292 7.815 -2.746 1.00 84.19 93 ASP A O 1
ATOM 760 N N . ALA A 1 94 ? -5.685 8.760 -0.807 1.00 85.25 94 ALA A N 1
ATOM 761 C CA . ALA A 1 94 ? -4.262 8.747 -1.102 1.00 85.25 94 ALA A CA 1
ATOM 762 C C . ALA A 1 94 ? -3.417 8.808 0.173 1.00 85.25 94 ALA A C 1
ATOM 764 O O . ALA A 1 94 ? -3.791 9.394 1.187 1.00 85.25 94 ALA A O 1
ATOM 765 N N . ALA A 1 95 ? -2.213 8.249 0.091 1.00 83.88 95 ALA A N 1
ATOM 766 C CA . ALA A 1 95 ? -1.183 8.414 1.101 1.00 83.88 95 ALA A CA 1
ATOM 767 C C . ALA A 1 95 ? 0.140 8.729 0.404 1.00 83.88 95 ALA A C 1
ATOM 769 O O . ALA A 1 95 ? 0.538 8.035 -0.533 1.00 83.88 95 ALA A O 1
ATOM 770 N N . LEU A 1 96 ? 0.836 9.772 0.852 1.00 83.69 96 LEU A N 1
ATOM 771 C CA . LEU A 1 96 ? 2.121 10.160 0.277 1.00 83.69 96 LEU A CA 1
ATOM 772 C C . LEU A 1 96 ? 3.090 10.591 1.368 1.00 83.69 96 LEU A C 1
ATOM 774 O O . LEU A 1 96 ? 2.743 11.314 2.303 1.00 83.69 96 LEU A O 1
ATOM 778 N N . ASN A 1 97 ? 4.348 10.196 1.205 1.00 79.25 97 ASN A N 1
ATOM 779 C CA . ASN A 1 97 ? 5.427 10.787 1.968 1.00 79.25 97 ASN A CA 1
ATOM 780 C C . ASN A 1 97 ? 5.983 12.029 1.259 1.00 79.25 97 ASN A C 1
ATOM 782 O O . ASN A 1 97 ? 6.424 11.948 0.114 1.00 79.25 97 ASN A O 1
ATOM 786 N N . TRP A 1 98 ? 5.995 13.166 1.954 1.00 74.19 98 TRP A N 1
ATOM 787 C CA . TRP A 1 98 ? 6.589 14.401 1.451 1.00 74.19 98 TRP A CA 1
ATOM 788 C C . TRP A 1 98 ? 7.985 14.603 2.046 1.00 74.19 98 TRP A C 1
ATOM 790 O O . TRP A 1 98 ? 8.153 14.849 3.249 1.00 74.19 98 TRP A O 1
ATOM 800 N N . LEU A 1 99 ? 8.995 14.529 1.183 1.00 66.81 99 LEU A N 1
ATOM 801 C CA . LEU A 1 99 ? 10.405 14.684 1.531 1.00 66.81 99 LEU A CA 1
ATOM 802 C C . LEU A 1 99 ? 10.866 16.121 1.228 1.00 66.81 99 LEU A C 1
ATOM 804 O O . LEU A 1 99 ? 11.525 16.367 0.226 1.00 66.81 99 LEU A O 1
ATOM 808 N N . ARG A 1 100 ? 10.523 17.093 2.091 1.00 59.50 100 ARG A N 1
ATOM 809 C CA . ARG A 1 100 ? 10.942 18.506 1.901 1.00 59.50 100 ARG A CA 1
ATOM 810 C C . ARG A 1 100 ? 12.410 18.758 2.275 1.00 59.50 100 ARG A C 1
ATOM 812 O O . ARG A 1 100 ? 13.001 19.721 1.807 1.00 59.50 100 ARG A O 1
ATOM 819 N N . SER A 1 101 ? 12.979 17.954 3.179 1.00 58.78 101 SER A N 1
ATOM 820 C CA . SER A 1 101 ? 14.369 18.056 3.657 1.00 58.78 101 SER A CA 1
ATOM 821 C C . SER A 1 101 ? 14.782 16.763 4.377 1.00 58.78 101 SER A C 1
ATOM 823 O O . SER A 1 101 ? 13.918 16.085 4.940 1.00 58.78 101 SER A O 1
ATOM 825 N N . LYS A 1 102 ? 16.089 16.438 4.429 1.00 59.72 102 LYS A N 1
ATOM 826 C CA . LYS A 1 102 ? 16.636 15.231 5.098 1.00 59.72 102 LYS A CA 1
ATOM 827 C C . LYS A 1 102 ? 16.102 15.037 6.531 1.00 59.72 102 LYS A C 1
ATOM 829 O O . LYS A 1 102 ? 15.897 13.897 6.945 1.00 59.72 102 LYS A O 1
ATOM 834 N N . ASN A 1 103 ? 15.780 16.139 7.220 1.00 59.62 103 ASN A N 1
ATOM 835 C CA . ASN A 1 103 ? 15.343 16.160 8.621 1.00 59.62 103 ASN A CA 1
ATOM 836 C C . ASN A 1 103 ? 13.847 16.480 8.824 1.00 59.62 103 ASN A C 1
ATOM 838 O O . ASN A 1 103 ? 13.398 16.587 9.962 1.00 59.62 103 ASN A O 1
ATOM 842 N N . ARG A 1 104 ? 13.050 16.650 7.758 1.00 60.97 104 ARG A N 1
ATOM 843 C CA . ARG A 1 104 ? 11.597 16.887 7.867 1.00 60.97 104 ARG A CA 1
ATOM 844 C C . ARG A 1 104 ? 10.843 15.957 6.931 1.00 60.97 104 ARG A C 1
ATOM 846 O O . ARG A 1 104 ? 10.659 16.256 5.753 1.00 60.97 104 ARG A O 1
ATOM 85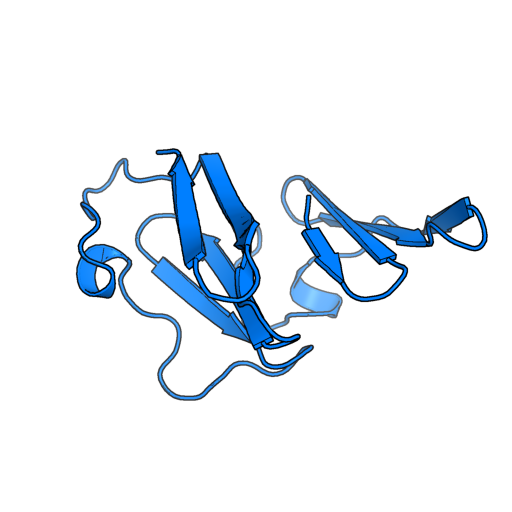3 N N . LYS A 1 105 ? 10.401 14.835 7.495 1.00 70.62 105 LYS A N 1
ATOM 854 C CA . LYS A 1 105 ? 9.633 13.798 6.807 1.00 70.62 105 LYS A CA 1
ATOM 855 C C . LYS A 1 105 ? 8.229 13.801 7.385 1.00 70.62 105 LYS A C 1
ATOM 857 O O . LYS A 1 105 ? 8.063 13.603 8.586 1.00 70.62 105 LYS A O 1
ATOM 862 N N . ARG A 1 106 ? 7.233 14.066 6.544 1.00 78.50 106 ARG A N 1
ATOM 863 C CA . ARG A 1 106 ? 5.817 14.009 6.923 1.00 78.50 106 ARG A CA 1
ATOM 864 C C . ARG A 1 106 ? 5.089 13.077 5.969 1.00 78.50 106 ARG A C 1
ATOM 866 O O . ARG A 1 106 ? 5.396 13.051 4.779 1.00 78.50 106 ARG A O 1
ATOM 873 N N . THR A 1 107 ? 4.150 12.316 6.508 1.00 80.88 107 THR A N 1
ATOM 874 C CA . THR A 1 107 ? 3.219 11.513 5.717 1.00 80.88 107 THR A CA 1
ATOM 875 C C . THR A 1 107 ? 1.886 12.235 5.724 1.00 80.88 107 THR A C 1
ATOM 877 O O . THR A 1 107 ? 1.426 12.645 6.789 1.00 80.88 107 THR A O 1
ATOM 880 N N . TYR A 1 108 ? 1.317 12.420 4.542 1.00 81.94 108 TYR A N 1
ATOM 881 C CA . TYR A 1 108 ? 0.020 13.041 4.337 1.00 81.94 108 TYR A CA 1
ATOM 882 C C . TYR A 1 108 ? -0.977 11.958 3.942 1.00 81.94 108 TYR A C 1
ATOM 884 O O . TYR A 1 108 ? -0.662 11.102 3.110 1.00 81.94 108 TYR A O 1
ATOM 892 N N . PHE A 1 109 ? -2.145 12.012 4.567 1.00 82.94 109 PHE A N 1
ATOM 893 C CA . PHE A 1 109 ? -3.286 11.142 4.328 1.00 82.94 109 PHE A CA 1
ATOM 894 C C . PHE A 1 109 ? -4.416 12.000 3.767 1.00 82.94 109 PHE A C 1
ATOM 896 O O . PHE A 1 109 ? -4.648 13.100 4.273 1.00 82.94 109 PHE A O 1
ATOM 903 N N . PHE A 1 110 ? -5.065 11.510 2.720 1.00 80.62 110 PHE A N 1
ATOM 904 C CA . PHE A 1 110 ? -6.216 12.134 2.077 1.00 80.62 110 PHE A CA 1
ATOM 905 C C . PHE A 1 110 ? -7.381 11.157 2.230 1.00 80.62 110 PHE A C 1
ATOM 907 O O . PHE A 1 110 ? -7.212 9.978 1.910 1.00 80.62 110 PHE A O 1
ATOM 914 N N . VAL A 1 111 ? -8.480 11.632 2.809 1.00 77.12 111 VAL A N 1
ATOM 915 C CA . VAL A 1 111 ? -9.641 10.857 3.275 1.00 77.12 111 VAL A CA 1
ATOM 916 C C . VAL A 1 111 ? -10.928 11.583 2.922 1.00 77.12 111 VAL A C 1
ATOM 918 O O . VAL A 1 111 ? -10.851 12.831 2.800 1.00 77.12 111 VAL A O 1
#